Protein AF-A0A9D0N561-F1 (afdb_monomer)

Sequence (167 aa):
MRNGYSVKDIVRLNLIPPGLQDHPDIYLSYLAPRDHLIARVVDHMTGIWEEDASGEEPMGLDNLTSVEYGRLLDVYLGLSASDVENALQRKIAGGDLELAFQFAIAAEKRYDANQAIIQLKEEAADRIRSAAQFLDPFKFVVYTEMIGKEHKPVPGLPLSQHTEKTP

Nearest PDB structures (foldseek):
  4pdx-assembly1_B  TM=7.379E-01  e=2.242E-02  Escherichia coli K-12
  4pdx-assembly1_A  TM=7.290E-01  e=2.357E-02  Escherichia coli K-12
  4nur-assembly1_A  TM=6.780E-01  e=1.239E-01  Pseudomonas sp. S9
  5w5i-assembly1_C  TM=5.052E-01  e=6.587E+00  Homo sapiens

Foldseek 3Di:
DVPQAFLVRVVVVVDDDPPVVVPPPCVLVCQACPSVVSVVVVCVVPPLQDDGSNVPHRPNNDPDDLQNLLCCQPVVVVHDLVNLLVVLVVCVVVVVLVVSLSSLSSVCNNPPNDVSSLVSNLSSLVVQLVVPVRRYVPSVVVSCVVNVNDDPPDPDDPPPPPPDPDD

Radius of gyration: 21.05 Å; Cα contacts (8 Å, |Δi|>4): 139; chains: 1; bounding box: 58×54×44 Å

Solvent-accessible surface area (backbone atoms only — not comparable to full-atom values): 9712 Å² total; per-residue (Å²): 114,95,82,39,56,28,67,68,51,57,51,71,64,64,78,72,66,88,72,46,83,81,36,71,86,54,41,61,71,49,56,39,49,42,60,62,50,52,43,52,54,46,49,70,76,63,46,83,78,43,44,35,51,60,67,79,48,63,48,74,75,61,88,78,48,47,60,56,50,14,43,44,44,37,79,74,65,64,45,50,69,67,54,50,45,56,50,37,52,51,28,49,75,70,63,42,27,71,61,26,27,56,51,26,54,9,40,53,70,58,42,81,82,42,62,67,44,53,52,50,28,47,51,23,32,51,54,48,23,64,72,19,61,90,49,20,64,64,56,24,50,53,40,31,59,78,64,70,52,78,82,74,74,76,81,73,75,80,76,78,78,80,75,79,80,76,134

Secondary structure (DSSP, 8-state):
--S---HHHHHHTT---TTGGG-HHHHHHHHHHHHHHHHHHHHHHH-TT---TTS-S-TTT----HHHHHHIIIIIT---HHHHHHHHHHHHHHT-HHHHHHHHHHHHHHSTT-HHHHHHHHHHHHHHHHHHTTT-HHHHHHHHHHTT---PPP-PPP---------

p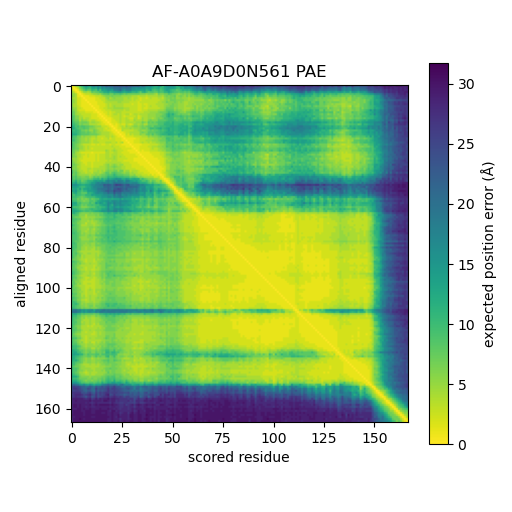LDDT: mean 81.75, std 16.12, range [41.59, 98.5]

Mean predicted aligned error: 9.87 Å

Structure (mmCIF, N/CA/C/O backbone):
data_AF-A0A9D0N561-F1
#
_entry.id   AF-A0A9D0N561-F1
#
loop_
_atom_site.group_PDB
_atom_site.id
_atom_site.type_symbol
_atom_site.label_atom_id
_atom_site.label_alt_id
_atom_site.label_comp_id
_atom_site.label_asym_id
_atom_site.label_entity_id
_atom_site.label_seq_id
_atom_site.pdbx_PDB_ins_code
_atom_site.Cartn_x
_atom_site.Cartn_y
_atom_site.Cartn_z
_atom_site.occupancy
_atom_site.B_iso_or_equiv
_atom_site.auth_seq_id
_atom_site.auth_comp_id
_atom_site.auth_asym_id
_atom_site.auth_atom_id
_atom_site.pdbx_PDB_model_num
ATOM 1 N N . MET A 1 1 ? -2.909 -5.859 -25.696 1.00 55.72 1 MET A N 1
ATOM 2 C CA . MET A 1 1 ? -1.955 -6.955 -25.405 1.00 55.72 1 MET A CA 1
ATOM 3 C C . MET A 1 1 ? -2.382 -8.238 -26.108 1.00 55.72 1 MET A C 1
ATOM 5 O O . MET A 1 1 ? -3.559 -8.544 -26.092 1.00 55.72 1 MET A O 1
ATOM 9 N N . ARG A 1 2 ? -1.470 -9.000 -26.730 1.00 53.44 2 ARG A N 1
ATOM 10 C CA . ARG A 1 2 ? -1.818 -10.257 -27.439 1.00 53.44 2 ARG A CA 1
ATOM 11 C C . ARG A 1 2 ? -1.829 -11.515 -26.554 1.00 53.44 2 ARG A C 1
ATOM 13 O O . ARG A 1 2 ? -2.318 -12.541 -27.003 1.00 53.44 2 ARG A O 1
ATOM 20 N N . ASN A 1 3 ? -1.296 -11.419 -25.331 1.00 60.84 3 ASN A N 1
ATOM 21 C CA . ASN A 1 3 ? -1.070 -12.556 -24.426 1.00 60.84 3 ASN A CA 1
ATOM 22 C C . ASN A 1 3 ? -1.923 -12.511 -23.141 1.00 60.84 3 ASN A C 1
ATOM 24 O O . ASN A 1 3 ? -1.689 -13.321 -22.256 1.00 60.84 3 ASN A O 1
ATOM 28 N N . GLY A 1 4 ? -2.855 -11.559 -23.012 1.00 66.44 4 GLY A N 1
ATOM 29 C CA . GLY A 1 4 ? -3.763 -11.483 -21.858 1.00 66.44 4 GLY A CA 1
ATOM 30 C C . GLY A 1 4 ? -3.185 -10.925 -20.549 1.00 66.44 4 GLY A C 1
ATOM 31 O O . GLY A 1 4 ? -3.816 -11.075 -19.522 1.00 66.44 4 GLY A O 1
ATOM 32 N N . TYR A 1 5 ? -2.001 -10.300 -20.536 1.00 71.19 5 TYR A N 1
ATOM 33 C CA . TYR A 1 5 ? -1.442 -9.713 -19.304 1.00 71.19 5 TYR A CA 1
ATOM 34 C C . TYR A 1 5 ? -1.934 -8.288 -19.055 1.00 71.19 5 TYR A C 1
ATOM 36 O O . TYR A 1 5 ? -1.770 -7.443 -19.939 1.00 71.19 5 TYR A O 1
ATOM 44 N N . SER A 1 6 ? -2.415 -7.993 -17.846 1.00 75.62 6 SER A N 1
ATOM 45 C CA . SER A 1 6 ? -2.694 -6.623 -17.405 1.00 75.62 6 SER A CA 1
ATOM 46 C C . SER A 1 6 ? -1.410 -5.791 -17.264 1.00 75.62 6 SER A C 1
ATOM 48 O O . SER A 1 6 ? -0.299 -6.326 -17.198 1.00 75.62 6 SER A O 1
ATOM 50 N N . VAL A 1 7 ? -1.537 -4.461 -17.151 1.00 77.62 7 VAL A N 1
ATOM 51 C CA . VAL A 1 7 ? -0.400 -3.572 -16.819 1.00 77.62 7 VAL A CA 1
ATOM 52 C C . VAL A 1 7 ? 0.323 -4.044 -15.563 1.00 77.62 7 VAL A C 1
ATOM 54 O O . VAL A 1 7 ? 1.553 -4.129 -15.541 1.00 77.62 7 VAL A O 1
ATOM 57 N N . LYS A 1 8 ? -0.447 -4.354 -14.514 1.00 79.38 8 LYS A N 1
ATOM 58 C CA . LYS A 1 8 ? 0.089 -4.785 -13.223 1.00 79.38 8 LYS A CA 1
ATOM 59 C C . LYS A 1 8 ? 0.864 -6.090 -13.374 1.00 79.38 8 LYS A C 1
ATOM 61 O O . LYS A 1 8 ? 1.933 -6.215 -12.782 1.00 79.38 8 LYS A O 1
ATOM 66 N N . ASP A 1 9 ? 0.393 -7.019 -14.202 1.00 79.56 9 ASP A N 1
ATOM 67 C CA . ASP A 1 9 ? 1.109 -8.270 -14.462 1.00 79.56 9 ASP A CA 1
ATOM 68 C C . ASP A 1 9 ? 2.433 -8.022 -15.173 1.00 79.56 9 ASP A C 1
ATOM 70 O O . ASP A 1 9 ? 3.465 -8.540 -14.751 1.00 79.56 9 ASP A O 1
ATOM 74 N N . ILE A 1 10 ? 2.439 -7.172 -16.202 1.00 79.62 10 ILE A N 1
ATOM 75 C CA . ILE A 1 10 ? 3.659 -6.832 -16.947 1.00 79.62 10 ILE A CA 1
ATOM 76 C C . ILE A 1 10 ? 4.699 -6.188 -16.021 1.00 79.62 10 ILE A C 1
ATOM 78 O O . ILE A 1 10 ? 5.875 -6.552 -16.069 1.00 79.62 10 ILE A O 1
ATOM 82 N N . VAL A 1 11 ? 4.276 -5.272 -15.145 1.00 85.06 11 VAL A N 1
ATOM 83 C CA . VAL A 1 11 ? 5.153 -4.662 -14.133 1.00 85.06 11 VAL A CA 1
ATOM 84 C C . VAL A 1 11 ? 5.708 -5.723 -13.174 1.00 85.06 11 VAL A C 1
ATOM 86 O O . VAL A 1 11 ? 6.912 -5.753 -12.907 1.00 85.06 11 VAL A O 1
ATOM 89 N N . ARG A 1 12 ? 4.865 -6.654 -12.707 1.00 84.44 12 ARG A N 1
ATOM 90 C CA . ARG A 1 12 ? 5.265 -7.743 -11.796 1.00 84.44 12 ARG A CA 1
ATOM 91 C C . ARG A 1 12 ? 6.266 -8.719 -12.413 1.00 84.44 12 ARG A C 1
ATOM 93 O O . ARG A 1 12 ? 7.074 -9.284 -11.676 1.00 84.44 12 ARG A O 1
ATOM 100 N N . LEU A 1 13 ? 6.262 -8.891 -13.736 1.00 85.94 13 LEU A N 1
ATOM 101 C CA . LEU A 1 13 ? 7.236 -9.734 -14.439 1.00 85.94 13 LEU A CA 1
ATOM 102 C C . LEU A 1 13 ? 8.674 -9.195 -14.357 1.00 85.94 13 LEU A C 1
ATOM 104 O O . LEU A 1 13 ? 9.603 -9.927 -14.690 1.00 85.94 13 LEU A O 1
ATOM 108 N N . ASN A 1 14 ? 8.880 -7.949 -13.905 1.00 83.12 14 ASN A N 1
ATOM 109 C CA . ASN A 1 14 ? 10.200 -7.340 -13.719 1.00 83.12 14 ASN A CA 1
ATOM 110 C C . ASN A 1 14 ? 11.110 -7.473 -14.953 1.00 83.12 14 ASN A C 1
ATOM 112 O O . ASN A 1 14 ? 12.302 -7.759 -14.843 1.00 83.12 14 ASN A O 1
ATOM 116 N N . LEU A 1 15 ? 10.537 -7.265 -16.141 1.00 84.25 15 LEU A N 1
ATOM 117 C CA . LEU A 1 15 ? 11.237 -7.472 -17.405 1.00 84.25 15 LEU A CA 1
ATOM 118 C C . LEU A 1 15 ? 12.432 -6.515 -17.545 1.00 84.25 15 LEU A C 1
ATOM 120 O O . LEU A 1 15 ? 12.302 -5.290 -17.431 1.00 84.25 15 LEU A O 1
ATOM 124 N N . ILE A 1 16 ? 13.600 -7.094 -17.826 1.00 84.56 16 ILE A N 1
ATOM 125 C CA . ILE A 1 16 ? 14.847 -6.385 -18.123 1.00 84.56 16 ILE A CA 1
ATOM 126 C C . ILE A 1 16 ? 15.187 -6.643 -19.599 1.00 84.56 16 ILE A C 1
ATOM 128 O O . ILE A 1 16 ? 15.252 -7.809 -19.999 1.00 84.56 16 ILE A O 1
ATOM 132 N N . PRO A 1 17 ? 15.405 -5.597 -20.416 1.00 85.62 17 PRO A N 1
ATOM 133 C CA . PRO A 1 17 ? 15.801 -5.753 -21.806 1.00 85.62 17 PRO A CA 1
ATOM 134 C C . PRO A 1 17 ? 17.089 -6.581 -21.931 1.00 85.62 17 PRO A C 1
ATOM 136 O O . PRO A 1 17 ? 18.038 -6.349 -21.172 1.00 85.62 17 PRO A O 1
ATOM 139 N N . PRO A 1 18 ? 17.163 -7.522 -22.889 1.00 84.75 18 PRO A N 1
ATOM 140 C CA . PRO A 1 18 ? 18.400 -8.242 -23.176 1.00 84.75 18 PRO A CA 1
ATOM 141 C C . PRO A 1 18 ? 19.560 -7.270 -23.444 1.00 84.75 18 PRO A C 1
ATOM 143 O O . PRO A 1 18 ? 19.374 -6.259 -24.118 1.00 84.75 18 PRO A O 1
ATOM 146 N N . GLY A 1 19 ? 20.746 -7.566 -22.907 1.00 84.06 19 GLY A N 1
ATOM 147 C CA . GLY A 1 19 ? 21.945 -6.724 -23.033 1.00 84.06 19 GLY A CA 1
ATOM 148 C C . GLY A 1 19 ? 22.050 -5.580 -22.017 1.00 84.06 19 GLY A C 1
ATOM 149 O O . GLY A 1 19 ? 23.144 -5.083 -21.783 1.00 84.06 19 GLY A O 1
ATOM 150 N N . LEU A 1 20 ? 20.966 -5.198 -21.325 1.00 85.38 20 LEU A N 1
ATOM 151 C CA . LEU A 1 20 ? 21.041 -4.179 -20.264 1.00 85.38 20 LEU A CA 1
ATOM 152 C C . LEU A 1 20 ? 21.836 -4.666 -19.037 1.00 85.38 20 LEU A C 1
ATOM 154 O O . LEU A 1 20 ? 22.370 -3.868 -18.274 1.00 85.38 20 LEU A O 1
ATOM 158 N N . GLN A 1 21 ? 21.929 -5.985 -18.862 1.00 80.44 21 GLN A N 1
ATOM 159 C CA . GLN A 1 21 ? 22.710 -6.626 -17.800 1.00 80.44 21 GLN A CA 1
ATOM 160 C C . GLN A 1 21 ? 24.215 -6.341 -17.932 1.00 80.44 21 GLN A C 1
ATOM 162 O O . GLN A 1 21 ? 24.916 -6.308 -16.924 1.00 80.44 21 GLN A O 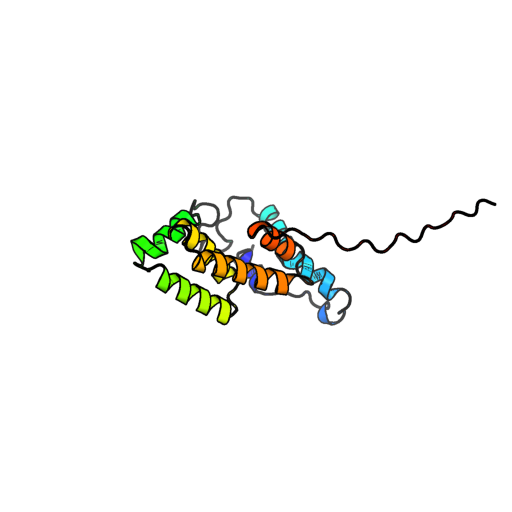1
ATOM 167 N N . ASP A 1 22 ? 24.685 -6.077 -19.155 1.00 85.62 22 ASP A N 1
ATOM 168 C CA . ASP A 1 22 ? 26.088 -5.790 -19.461 1.00 85.62 22 ASP A CA 1
ATOM 169 C C . ASP A 1 22 ? 26.433 -4.292 -19.316 1.00 85.62 22 ASP A C 1
ATOM 171 O O . ASP A 1 22 ? 27.597 -3.905 -19.430 1.00 85.62 22 ASP A O 1
ATOM 175 N N . HIS A 1 23 ? 25.434 -3.444 -19.032 1.00 86.38 23 HIS A N 1
ATOM 176 C CA . HIS A 1 23 ? 25.562 -1.987 -18.932 1.00 86.38 23 HIS A CA 1
ATOM 177 C C . HIS A 1 23 ? 24.986 -1.456 -17.601 1.00 86.38 23 HIS A C 1
ATOM 179 O O . HIS A 1 23 ? 23.887 -0.887 -17.560 1.00 86.38 23 HIS A O 1
ATOM 185 N N . PRO A 1 24 ? 25.707 -1.642 -16.476 1.00 80.50 24 PRO A N 1
ATOM 186 C CA . PRO A 1 24 ? 25.227 -1.253 -15.146 1.00 80.50 24 PRO A CA 1
ATOM 187 C C . PRO A 1 24 ? 25.026 0.263 -14.988 1.00 80.50 24 PRO A C 1
ATOM 189 O O . PRO A 1 24 ? 24.255 0.698 -14.134 1.00 80.50 24 PRO A O 1
ATOM 192 N N . ASP A 1 25 ? 25.687 1.067 -15.817 1.00 84.31 25 ASP A N 1
ATOM 193 C CA . ASP A 1 25 ? 25.613 2.527 -15.843 1.00 84.31 25 ASP A CA 1
ATOM 194 C C . ASP A 1 25 ? 24.247 3.057 -16.303 1.00 84.31 25 ASP A C 1
ATOM 196 O O . ASP A 1 25 ? 23.777 4.066 -15.781 1.00 84.31 25 ASP A O 1
ATOM 200 N N . ILE A 1 26 ? 23.568 2.351 -17.212 1.00 85.62 26 ILE A N 1
ATOM 201 C CA . ILE A 1 26 ? 22.225 2.722 -17.699 1.00 85.62 26 ILE A CA 1
ATOM 202 C C . ILE A 1 26 ? 21.099 1.941 -17.012 1.00 85.62 26 ILE A C 1
ATOM 204 O O . ILE A 1 26 ? 19.921 2.267 -17.172 1.00 85.62 26 ILE A O 1
ATOM 208 N N . TYR A 1 27 ? 21.446 0.929 -16.215 1.00 83.12 27 TYR A N 1
ATOM 209 C CA . TYR A 1 27 ? 20.489 0.060 -15.536 1.00 83.12 27 TYR A CA 1
ATOM 210 C C . TYR A 1 27 ? 19.547 0.838 -14.603 1.00 83.12 27 TYR A C 1
ATOM 212 O O . TYR A 1 27 ? 18.330 0.657 -14.648 1.00 83.12 27 TYR A O 1
ATOM 220 N N . LEU A 1 28 ? 20.089 1.769 -13.808 1.00 78.38 28 LEU A N 1
ATOM 221 C CA . LEU A 1 28 ? 19.294 2.626 -12.919 1.00 78.38 28 LEU A CA 1
ATOM 222 C C . LEU A 1 28 ? 18.378 3.576 -13.700 1.00 78.38 28 LEU A C 1
ATOM 224 O O . LEU A 1 28 ? 17.220 3.766 -13.329 1.00 78.38 28 LEU A O 1
ATOM 228 N N . SER A 1 29 ? 18.874 4.131 -14.809 1.00 81.62 29 SER A N 1
ATOM 229 C CA . SER A 1 29 ? 18.105 5.022 -15.684 1.00 81.62 29 SER A CA 1
ATOM 230 C C . SER A 1 29 ? 16.940 4.314 -16.372 1.00 81.62 29 SER A C 1
ATOM 232 O O . SER A 1 29 ? 15.937 4.958 -16.667 1.00 81.62 29 SER A O 1
ATOM 234 N N . TYR A 1 30 ? 17.049 3.004 -16.606 1.00 84.94 30 TYR A N 1
ATOM 235 C CA . TYR A 1 30 ? 15.940 2.179 -17.078 1.00 84.94 30 TYR A CA 1
ATOM 236 C C . TYR A 1 30 ? 14.956 1.838 -15.957 1.00 84.94 30 TYR A C 1
ATOM 238 O O . TYR A 1 30 ? 13.751 1.983 -16.154 1.00 84.94 30 TYR A O 1
ATOM 246 N N . LEU A 1 31 ? 15.446 1.392 -14.792 1.00 82.44 31 LEU A N 1
ATOM 247 C CA . LEU A 1 31 ? 14.578 0.959 -13.694 1.00 82.44 31 LEU A CA 1
ATOM 248 C C . LEU A 1 31 ? 13.689 2.088 -13.172 1.00 82.44 31 LEU A C 1
ATOM 250 O O . LEU A 1 31 ? 12.514 1.845 -12.913 1.00 82.44 31 LEU A O 1
ATOM 254 N N . ALA A 1 32 ? 14.221 3.307 -13.065 1.00 82.81 32 ALA A N 1
ATOM 255 C CA . ALA A 1 32 ? 13.499 4.407 -12.438 1.00 82.81 32 ALA A CA 1
ATOM 256 C C . ALA A 1 32 ? 12.164 4.787 -13.095 1.00 82.81 32 ALA A C 1
ATOM 258 O O . ALA A 1 32 ? 11.174 4.973 -12.386 1.00 82.81 32 ALA A O 1
ATOM 259 N N . PRO A 1 33 ? 12.080 4.892 -14.429 1.00 85.00 33 PRO A N 1
ATOM 260 C CA . PRO A 1 33 ? 10.818 5.165 -15.099 1.00 85.00 33 PRO A CA 1
ATOM 261 C C . PRO A 1 33 ? 10.074 3.902 -15.553 1.00 85.00 33 PRO A C 1
ATOM 263 O O . PRO A 1 33 ? 8.964 4.048 -16.060 1.00 85.00 33 PRO A O 1
ATOM 266 N N . ARG A 1 34 ? 10.651 2.693 -15.431 1.00 87.25 34 ARG A N 1
ATOM 267 C CA . ARG A 1 34 ? 10.151 1.463 -16.080 1.00 87.25 34 ARG A CA 1
ATOM 268 C C . ARG A 1 34 ? 8.653 1.259 -15.879 1.00 87.25 34 ARG A C 1
ATOM 270 O O . ARG A 1 34 ? 7.911 1.181 -16.855 1.00 87.25 34 ARG A O 1
ATOM 277 N N . ASP A 1 35 ? 8.225 1.188 -14.624 1.00 87.12 35 ASP A N 1
ATOM 278 C CA . ASP A 1 35 ? 6.845 0.845 -14.277 1.00 87.12 35 ASP A CA 1
ATOM 279 C C . ASP A 1 35 ? 5.869 1.921 -14.782 1.00 87.12 35 ASP A C 1
ATOM 281 O O . ASP A 1 35 ? 4.823 1.609 -15.350 1.00 87.12 35 ASP A O 1
ATOM 285 N N . HIS A 1 36 ? 6.264 3.194 -14.675 1.00 84.44 36 HIS A N 1
ATOM 286 C CA . HIS A 1 36 ? 5.477 4.348 -15.122 1.00 84.44 36 HIS A CA 1
ATOM 287 C C . HIS A 1 36 ? 5.365 4.434 -16.647 1.00 84.44 36 HIS A C 1
ATOM 289 O O . HIS A 1 36 ? 4.316 4.801 -17.177 1.00 84.44 36 HIS A O 1
ATOM 295 N N . LEU A 1 37 ? 6.436 4.092 -17.369 1.00 86.38 37 LEU A N 1
ATOM 296 C CA . LEU A 1 37 ? 6.431 4.032 -18.829 1.00 86.38 37 LEU A CA 1
ATOM 297 C C . LEU A 1 37 ? 5.560 2.884 -19.330 1.00 86.38 37 LEU A C 1
ATOM 299 O O . LEU A 1 37 ? 4.778 3.097 -20.252 1.00 86.38 37 LEU A O 1
ATOM 303 N N . ILE A 1 38 ? 5.659 1.702 -18.712 1.00 83.81 38 ILE A N 1
ATOM 304 C CA . ILE A 1 38 ? 4.806 0.553 -19.045 1.00 83.81 38 ILE A CA 1
ATOM 305 C C . ILE A 1 38 ? 3.336 0.929 -18.856 1.00 83.81 38 ILE A C 1
ATOM 307 O O . ILE A 1 38 ? 2.557 0.765 -19.793 1.00 83.81 38 ILE A O 1
ATOM 311 N N . ALA A 1 39 ? 2.975 1.492 -17.698 1.00 80.94 39 ALA A N 1
ATOM 312 C CA . ALA A 1 39 ? 1.606 1.919 -17.423 1.00 80.94 39 ALA A CA 1
ATOM 313 C C . ALA A 1 39 ? 1.100 2.925 -18.464 1.00 80.94 39 ALA A C 1
ATOM 315 O O . ALA A 1 39 ? 0.093 2.683 -19.118 1.00 80.94 39 ALA A O 1
ATOM 316 N N . ARG A 1 40 ? 1.858 3.998 -18.722 1.00 81.62 40 ARG A N 1
ATOM 317 C CA . ARG A 1 40 ? 1.444 5.046 -19.667 1.00 81.62 40 ARG A CA 1
ATOM 318 C C . ARG A 1 40 ? 1.326 4.557 -21.110 1.00 81.62 40 ARG A C 1
ATOM 320 O O . ARG A 1 40 ? 0.440 5.009 -21.831 1.00 81.62 40 ARG A O 1
ATOM 327 N N . VAL A 1 41 ? 2.241 3.698 -21.563 1.00 83.81 41 VAL A N 1
ATOM 328 C CA . VAL A 1 41 ? 2.184 3.145 -22.925 1.00 83.81 41 VAL A CA 1
ATOM 329 C C . VAL A 1 41 ? 0.947 2.277 -23.082 1.00 83.81 41 VAL A C 1
ATOM 331 O O . VAL A 1 41 ? 0.265 2.394 -24.096 1.00 83.81 41 VAL A O 1
ATOM 334 N N . VAL A 1 42 ? 0.632 1.451 -22.084 1.00 75.25 4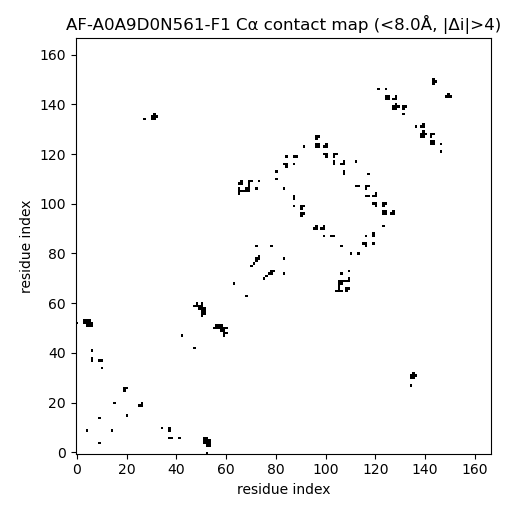2 VAL A N 1
ATOM 335 C CA . VAL A 1 42 ? -0.589 0.648 -22.122 1.00 75.25 42 VAL A CA 1
ATOM 336 C C . VAL A 1 42 ? -1.827 1.537 -22.090 1.00 75.25 42 VAL A C 1
ATOM 338 O O . VAL A 1 42 ? -2.627 1.424 -23.012 1.00 75.25 42 VAL A O 1
ATOM 341 N N . ASP A 1 43 ? -1.933 2.472 -21.138 1.00 73.56 43 ASP A N 1
ATOM 342 C CA . ASP A 1 43 ? -3.072 3.398 -21.037 1.00 73.56 43 ASP A CA 1
ATOM 343 C C . ASP A 1 43 ? -3.332 4.122 -22.371 1.00 73.56 43 ASP A C 1
ATOM 345 O O . ASP A 1 43 ? -4.475 4.327 -22.783 1.00 73.56 43 ASP A O 1
ATOM 349 N N . HIS A 1 44 ? -2.263 4.495 -23.086 1.00 76.75 44 HIS A N 1
ATOM 350 C CA . HIS A 1 44 ? -2.360 5.115 -24.407 1.00 76.75 44 HIS A CA 1
ATOM 351 C C . HIS A 1 44 ? -2.851 4.153 -25.500 1.00 76.75 44 HIS A C 1
ATOM 353 O O . HIS A 1 44 ? -3.560 4.573 -26.413 1.00 76.75 44 HIS A O 1
ATOM 359 N N . MET A 1 45 ? -2.452 2.883 -25.442 1.00 73.62 45 MET A N 1
ATOM 360 C CA . MET A 1 45 ? -2.809 1.875 -26.441 1.00 73.62 45 MET A CA 1
ATOM 361 C C . MET A 1 45 ? -4.244 1.372 -26.298 1.00 73.62 45 MET A C 1
ATOM 363 O O . MET A 1 45 ? -4.820 0.930 -27.293 1.00 73.62 45 MET A O 1
ATOM 367 N N . THR A 1 46 ? -4.795 1.395 -25.088 1.00 69.12 46 THR A N 1
ATOM 368 C CA . THR A 1 46 ? -6.013 0.648 -24.767 1.00 69.12 46 THR A CA 1
ATOM 369 C C . THR A 1 46 ? -7.168 1.526 -24.287 1.00 69.12 46 THR A C 1
ATOM 371 O O . THR A 1 46 ? -8.331 1.161 -24.453 1.00 69.12 46 THR A O 1
ATOM 374 N N . GLY A 1 47 ? -6.872 2.751 -23.843 1.00 66.38 47 GLY A N 1
ATOM 375 C CA . GLY A 1 47 ? -7.868 3.721 -23.401 1.00 66.38 47 GLY A CA 1
ATOM 376 C C . GLY A 1 47 ? -8.388 3.449 -21.986 1.00 66.38 47 GLY A C 1
ATOM 377 O O . GLY A 1 47 ? -8.022 2.484 -21.332 1.00 66.38 47 GLY A O 1
ATOM 378 N N . ILE A 1 48 ? -9.267 4.330 -21.499 1.00 58.91 48 ILE A N 1
ATOM 379 C CA . ILE A 1 48 ? -9.765 4.311 -20.106 1.00 58.91 48 ILE A CA 1
ATOM 380 C C . ILE A 1 48 ? -10.777 3.188 -19.799 1.00 58.91 48 ILE A C 1
ATOM 382 O O . ILE A 1 48 ? -11.243 3.093 -18.669 1.00 58.91 48 ILE A O 1
ATOM 386 N N . TRP A 1 49 ? -11.156 2.391 -20.803 1.00 56.91 49 TRP A N 1
ATOM 387 C CA . TRP A 1 49 ? -12.219 1.377 -20.733 1.00 56.91 49 TRP A CA 1
ATOM 388 C C . TRP A 1 49 ? -11.669 -0.041 -20.890 1.00 56.91 49 TRP A C 1
ATOM 390 O O . TRP A 1 49 ? -12.306 -0.887 -21.515 1.00 56.91 49 TRP A O 1
ATOM 400 N N . GLU A 1 50 ? -10.463 -0.286 -20.389 1.00 59.09 50 GLU A N 1
ATOM 401 C CA . GLU A 1 50 ? -9.928 -1.637 -20.349 1.00 59.09 50 GLU A CA 1
ATOM 402 C C . GLU A 1 50 ? -10.356 -2.315 -19.044 1.00 59.09 50 GLU A C 1
ATOM 404 O O . GLU A 1 50 ? -9.888 -1.961 -17.961 1.00 59.09 50 GLU A O 1
ATOM 409 N N . GLU A 1 51 ? -11.198 -3.346 -19.195 1.00 53.88 51 GLU A N 1
ATOM 410 C CA . GLU A 1 51 ? -11.026 -4.590 -18.441 1.00 53.88 51 GLU A CA 1
ATOM 411 C C . GLU A 1 51 ? -9.521 -4.891 -18.406 1.00 53.88 51 GLU A C 1
ATOM 413 O O . GLU A 1 51 ? -8.805 -4.563 -19.361 1.00 53.88 51 GLU A O 1
ATOM 418 N N . ASP A 1 52 ? -8.996 -5.482 -17.335 1.00 56.97 52 ASP A N 1
ATOM 419 C CA . ASP A 1 52 ? -7.611 -5.941 -17.414 1.00 56.97 52 ASP A CA 1
ATOM 420 C C . ASP A 1 52 ? -7.406 -6.748 -18.721 1.00 56.97 52 ASP A C 1
ATOM 422 O O . ASP A 1 52 ? -8.358 -7.292 -19.279 1.00 56.97 52 ASP A O 1
ATOM 426 N N . ALA A 1 53 ? -6.210 -6.780 -19.311 1.00 52.12 53 ALA A N 1
ATOM 427 C CA . ALA A 1 53 ? -6.085 -7.373 -20.650 1.00 52.12 53 ALA A CA 1
ATOM 428 C C . ALA A 1 53 ? -6.489 -8.870 -20.724 1.00 52.12 53 ALA A C 1
ATOM 430 O O . ALA A 1 53 ? -6.502 -9.439 -21.821 1.00 52.12 53 ALA A O 1
ATOM 431 N N . SER A 1 54 ? -6.769 -9.499 -19.575 1.00 60.28 54 SER A N 1
ATOM 432 C CA . SER A 1 54 ? -7.345 -10.831 -19.387 1.00 60.28 54 SER A CA 1
ATOM 433 C C . SER A 1 54 ? -8.884 -10.868 -19.298 1.00 60.28 54 SER A C 1
ATOM 435 O O . SER A 1 54 ? -9.455 -11.938 -19.500 1.00 60.28 54 SER A O 1
ATOM 437 N N . GLY A 1 55 ? -9.569 -9.752 -19.045 1.00 60.34 55 GLY A N 1
ATOM 438 C CA . GLY A 1 55 ? -10.998 -9.698 -18.727 1.00 60.34 55 GLY A CA 1
ATOM 439 C C . GLY A 1 55 ? -11.354 -10.266 -17.345 1.00 60.34 55 GLY A C 1
ATOM 440 O O . GLY A 1 55 ? -12.510 -10.621 -17.116 1.00 60.34 55 GLY A O 1
ATOM 441 N N . GLU A 1 56 ? -10.380 -10.433 -16.447 1.00 66.25 56 GLU A N 1
ATOM 442 C CA . GLU A 1 56 ? -10.537 -11.120 -15.157 1.00 66.25 56 GLU A CA 1
ATOM 443 C C . GLU A 1 56 ? -11.009 -10.173 -14.045 1.00 66.25 56 GLU A C 1
ATOM 445 O O . GLU A 1 56 ? -11.915 -10.516 -13.280 1.00 66.25 56 GLU A O 1
ATOM 450 N N . GLU A 1 57 ? -10.448 -8.967 -13.981 1.00 70.38 57 GLU A N 1
ATOM 451 C CA . GLU A 1 57 ? -10.860 -7.890 -13.087 1.00 70.38 57 GLU A CA 1
ATOM 452 C C . GLU A 1 57 ? -11.596 -6.776 -13.861 1.00 70.38 57 GLU A C 1
ATOM 454 O O . GLU A 1 57 ? -11.076 -6.256 -14.857 1.00 70.38 57 GLU A O 1
ATOM 459 N N . PRO A 1 58 ? -12.766 -6.311 -13.374 1.00 69.69 58 PRO A N 1
ATOM 460 C CA . PRO A 1 58 ? -13.526 -5.196 -13.955 1.00 69.69 58 PRO A CA 1
ATOM 461 C C . PRO A 1 58 ? -12.893 -3.830 -13.612 1.00 69.69 58 PRO A C 1
ATOM 463 O O . PRO A 1 58 ? -13.571 -2.880 -13.201 1.00 69.69 58 PRO A O 1
ATOM 466 N N . MET A 1 59 ? -11.565 -3.728 -13.730 1.00 64.94 59 MET A N 1
ATOM 467 C CA . MET A 1 59 ? -10.822 -2.495 -13.492 1.00 64.94 59 MET A CA 1
ATOM 468 C C . MET A 1 59 ? -11.380 -1.368 -14.376 1.00 64.94 59 MET A C 1
ATOM 470 O O . MET A 1 59 ? -11.620 -1.550 -15.560 1.00 64.94 59 MET A O 1
ATOM 474 N N . GLY A 1 60 ? -11.647 -0.200 -13.784 1.00 64.00 60 GLY A N 1
ATOM 475 C CA . GLY A 1 60 ? -12.196 0.958 -14.506 1.00 64.00 60 GLY A CA 1
ATOM 476 C C . GLY A 1 60 ? -13.712 0.932 -14.761 1.00 64.00 60 GLY A C 1
ATOM 477 O O . GLY A 1 60 ? -14.273 1.978 -15.086 1.00 64.00 60 GLY A O 1
ATOM 478 N N . LEU A 1 61 ? -14.390 -0.204 -14.560 1.00 70.94 61 LEU A N 1
ATOM 479 C CA . LEU A 1 61 ? -15.857 -0.309 -14.611 1.00 70.94 61 LEU A CA 1
ATOM 480 C C . LEU A 1 61 ? -16.487 -0.194 -13.218 1.00 70.94 61 LEU A C 1
ATOM 482 O O . LEU A 1 61 ? -17.543 0.424 -13.052 1.00 70.94 61 LEU A O 1
ATOM 486 N N . ASP A 1 62 ? -15.818 -0.761 -12.215 1.00 75.56 62 ASP A N 1
ATOM 487 C CA . ASP A 1 62 ? -16.269 -0.725 -10.831 1.00 75.56 62 ASP A CA 1
ATOM 488 C C . ASP A 1 62 ? -15.890 0.584 -10.130 1.00 75.56 62 ASP A C 1
ATOM 490 O O . AS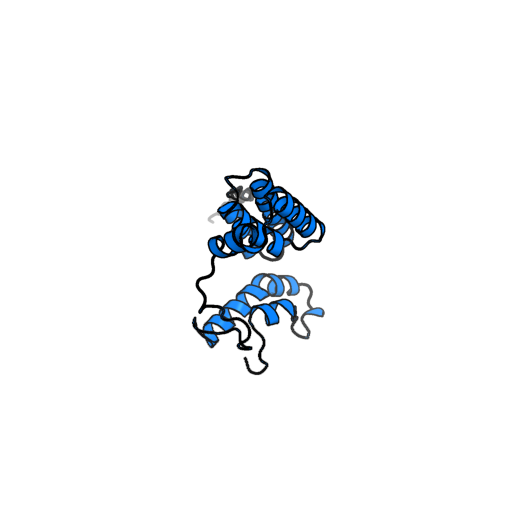P A 1 62 ? -14.763 1.071 -10.207 1.00 75.56 62 ASP A O 1
ATOM 494 N N . ASN A 1 63 ? -16.832 1.117 -9.347 1.00 79.94 63 ASN A N 1
ATOM 495 C CA . ASN A 1 63 ? -16.641 2.319 -8.528 1.00 79.94 63 ASN A CA 1
ATOM 496 C C . ASN A 1 63 ? -16.289 1.980 -7.068 1.00 79.94 63 ASN A C 1
ATOM 498 O O . ASN A 1 63 ? -16.721 2.672 -6.146 1.00 79.94 63 ASN A O 1
ATOM 502 N N . LEU A 1 64 ? -15.553 0.887 -6.8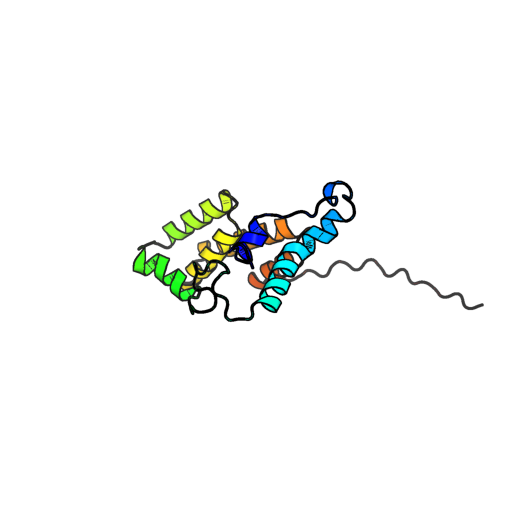34 1.00 86.62 64 LEU A N 1
ATOM 503 C CA . LEU A 1 64 ? -15.130 0.500 -5.486 1.00 86.62 64 LEU A CA 1
ATOM 504 C C . LEU A 1 64 ? -14.006 1.415 -4.994 1.00 86.62 64 LEU A C 1
ATOM 506 O O . LEU A 1 64 ? -12.950 1.526 -5.616 1.00 86.62 64 LEU A O 1
ATOM 510 N N . THR A 1 65 ? -14.215 2.036 -3.838 1.00 90.19 65 THR A N 1
ATOM 511 C CA . THR A 1 65 ? -13.244 2.915 -3.185 1.00 90.19 65 THR A CA 1
ATOM 512 C C . THR A 1 65 ? -12.808 2.345 -1.835 1.00 90.19 65 THR A C 1
ATOM 514 O O . THR A 1 65 ? -13.272 1.295 -1.382 1.00 90.19 65 THR A O 1
ATOM 517 N N . SER A 1 66 ? -11.927 3.062 -1.133 1.00 92.62 66 SER A N 1
ATOM 518 C CA . SER A 1 66 ? -11.532 2.718 0.237 1.00 92.62 66 SER A CA 1
ATOM 519 C C . SER A 1 66 ? -12.709 2.657 1.217 1.00 92.62 66 SER A C 1
ATOM 521 O O . SER A 1 66 ? -12.609 1.966 2.228 1.00 92.62 66 SER A O 1
ATOM 523 N N . VAL A 1 67 ? -13.838 3.307 0.915 1.00 94.06 67 VAL A N 1
ATOM 524 C CA . VAL A 1 67 ? -15.067 3.217 1.716 1.00 94.06 67 VAL A CA 1
ATOM 525 C C . VAL A 1 67 ? -15.674 1.815 1.628 1.00 94.06 67 VAL A C 1
ATOM 527 O O . VAL A 1 67 ? -15.965 1.203 2.659 1.00 94.06 67 VAL A O 1
ATOM 530 N N . GLU A 1 68 ? -15.826 1.267 0.421 1.00 95.38 68 GLU A N 1
ATOM 531 C CA . GLU A 1 68 ? -16.363 -0.080 0.212 1.00 95.38 68 GLU A CA 1
ATOM 532 C C . GLU A 1 68 ? -15.435 -1.144 0.794 1.00 95.38 68 GLU A C 1
ATOM 534 O O . GLU A 1 68 ? -15.912 -2.072 1.451 1.00 95.38 68 GLU A O 1
ATOM 539 N N . TYR A 1 69 ? -14.120 -0.979 0.625 1.00 94.94 69 TYR A N 1
ATOM 540 C CA . TYR A 1 69 ? -13.138 -1.870 1.239 1.00 94.94 69 TYR A CA 1
ATOM 541 C C . TYR A 1 69 ? -13.141 -1.765 2.766 1.00 94.94 69 TYR A C 1
ATOM 543 O O . TYR A 1 69 ? -13.082 -2.788 3.437 1.00 94.94 69 TYR A O 1
ATOM 551 N N . GLY A 1 70 ? -13.299 -0.573 3.345 1.00 96.62 70 GLY A N 1
ATOM 552 C CA . GLY A 1 70 ? -13.456 -0.418 4.792 1.00 96.62 70 GLY A CA 1
ATOM 553 C C . GLY A 1 70 ? -14.704 -1.140 5.310 1.00 96.62 70 GLY A C 1
ATOM 554 O O . GLY A 1 70 ? -14.655 -1.847 6.315 1.00 96.62 70 GLY A O 1
ATOM 555 N N . ARG A 1 71 ? -15.820 -1.045 4.575 1.00 96.75 71 ARG A N 1
ATOM 556 C CA . ARG A 1 71 ? -17.054 -1.786 4.875 1.00 96.75 71 ARG A CA 1
ATOM 557 C C . ARG A 1 71 ? -16.863 -3.302 4.772 1.00 96.75 71 ARG A C 1
ATOM 559 O O . ARG A 1 71 ? -17.448 -4.017 5.578 1.00 96.75 71 ARG A O 1
ATOM 566 N N . LEU A 1 72 ? -16.070 -3.794 3.817 1.00 97.25 72 LEU A N 1
ATOM 567 C CA . LEU A 1 72 ? -15.711 -5.214 3.716 1.00 97.25 72 LEU A CA 1
ATOM 568 C C . LEU A 1 72 ? -15.072 -5.723 5.015 1.00 97.25 72 LEU A C 1
ATOM 570 O O . LEU A 1 72 ? -15.496 -6.759 5.520 1.00 97.25 72 LEU A O 1
ATOM 574 N N . LEU A 1 73 ? -14.111 -4.979 5.572 1.00 96.88 73 LEU A N 1
ATOM 575 C CA . LEU A 1 73 ? -13.399 -5.370 6.796 1.00 96.88 73 LEU A CA 1
ATOM 576 C C . LEU A 1 73 ? -14.329 -5.485 8.003 1.00 96.88 73 LEU A C 1
ATOM 578 O O . LEU A 1 73 ? -14.297 -6.482 8.718 1.00 96.88 73 LEU A O 1
ATOM 582 N N . ASP A 1 74 ? -15.173 -4.481 8.212 1.00 96.56 74 ASP A N 1
ATOM 583 C CA . ASP A 1 74 ? -16.018 -4.424 9.401 1.00 96.56 74 ASP A CA 1
ATOM 584 C C . ASP A 1 74 ? -17.352 -5.160 9.207 1.00 96.56 74 ASP A C 1
ATOM 586 O O . ASP A 1 74 ? -17.633 -6.145 9.878 1.00 96.56 74 ASP A O 1
ATOM 590 N N . VAL A 1 75 ? -18.173 -4.744 8.239 1.00 97.12 75 VAL A N 1
ATOM 591 C CA . VAL A 1 75 ? -19.562 -5.225 8.118 1.00 97.12 75 VAL A CA 1
ATOM 592 C C . VAL A 1 75 ? -19.636 -6.678 7.661 1.00 97.12 75 VAL A C 1
ATOM 594 O O . VAL A 1 75 ? -20.499 -7.421 8.121 1.00 97.12 75 VAL A O 1
ATOM 597 N N . TYR A 1 76 ? -18.766 -7.079 6.735 1.00 97.75 76 TYR A N 1
ATOM 598 C CA . TYR A 1 76 ? -18.856 -8.398 6.107 1.00 97.75 76 TYR A CA 1
ATOM 599 C C . TYR A 1 76 ? -17.895 -9.419 6.716 1.00 97.75 76 TYR A C 1
ATOM 601 O O . TYR A 1 76 ? -18.245 -10.594 6.803 1.00 97.75 76 TYR A O 1
ATOM 609 N N . LEU A 1 77 ? -16.706 -8.990 7.148 1.00 97.56 77 LEU A N 1
ATOM 610 C CA . LEU A 1 77 ? -15.723 -9.864 7.794 1.00 97.56 77 LEU A CA 1
ATOM 611 C C . LEU A 1 77 ? -15.754 -9.790 9.328 1.00 97.56 77 LEU A C 1
ATOM 613 O O . LEU A 1 77 ? -15.141 -10.637 9.974 1.00 97.56 77 LEU A O 1
ATOM 617 N N . GLY A 1 78 ? -16.468 -8.825 9.916 1.00 97.12 78 GLY A N 1
ATOM 618 C CA . GLY A 1 78 ? -16.612 -8.700 11.368 1.00 97.12 78 GLY A CA 1
ATOM 619 C C . GLY A 1 78 ? -15.309 -8.363 12.090 1.00 97.12 78 GLY A C 1
ATOM 620 O O . GLY A 1 78 ? -15.172 -8.696 13.266 1.00 97.12 78 GLY A O 1
ATOM 621 N N . LEU A 1 79 ? -14.329 -7.770 11.398 1.00 97.81 79 LEU A N 1
ATOM 622 C CA . LEU A 1 79 ? -13.019 -7.491 11.979 1.00 97.81 79 LEU A CA 1
ATOM 623 C C . LEU A 1 79 ? -13.100 -6.289 12.914 1.00 97.81 79 LEU A C 1
ATOM 625 O O . LEU A 1 79 ? -13.529 -5.201 12.518 1.00 97.81 79 LEU A O 1
ATOM 629 N N . SER A 1 80 ? -12.613 -6.461 14.140 1.00 97.06 80 SER A N 1
ATOM 630 C CA . SER A 1 80 ? -12.417 -5.342 15.056 1.00 97.06 80 SER A CA 1
ATOM 631 C C . SER A 1 80 ? -11.234 -4.471 14.617 1.00 97.06 80 SER A C 1
ATOM 633 O O . SER A 1 80 ? -10.373 -4.900 13.843 1.00 97.06 80 SER A O 1
ATOM 635 N N . ALA A 1 81 ? -11.139 -3.254 15.161 1.00 97.00 81 ALA A N 1
ATOM 636 C CA . ALA A 1 81 ? -9.981 -2.395 14.917 1.00 97.00 81 ALA A CA 1
ATOM 637 C C . ALA A 1 81 ? -8.660 -3.087 15.312 1.00 97.00 81 ALA A C 1
ATOM 639 O O . ALA A 1 81 ? -7.686 -3.025 14.569 1.00 97.00 81 ALA A O 1
ATOM 640 N N . SER A 1 82 ? -8.652 -3.841 16.417 1.00 97.44 82 SER A N 1
ATOM 641 C CA . SER A 1 82 ? -7.476 -4.596 16.863 1.00 97.44 82 SER A CA 1
ATOM 642 C C . SER A 1 82 ? -7.100 -5.742 15.915 1.00 97.44 82 SER A C 1
ATOM 644 O O . SER A 1 82 ? -5.915 -6.003 15.709 1.00 97.44 82 SER A O 1
ATOM 646 N N . ASP A 1 83 ? -8.071 -6.416 15.289 1.00 98.19 83 ASP A N 1
ATOM 647 C CA . ASP A 1 83 ? -7.785 -7.443 14.273 1.00 98.19 83 ASP A CA 1
ATOM 648 C C . ASP A 1 83 ? -7.106 -6.833 13.044 1.00 98.19 83 ASP A C 1
ATOM 650 O O . ASP A 1 83 ? -6.147 -7.389 12.498 1.00 98.19 83 ASP A O 1
ATOM 654 N N . VAL A 1 84 ? -7.584 -5.657 12.639 1.00 98.06 84 VAL A N 1
ATOM 655 C CA . VAL A 1 84 ? -7.032 -4.876 11.532 1.00 98.06 84 VAL A CA 1
ATOM 656 C C . VAL A 1 84 ? -5.628 -4.369 11.852 1.00 98.06 84 VAL A C 1
ATOM 658 O O . VAL A 1 84 ? -4.734 -4.534 11.024 1.00 98.06 84 VAL A O 1
ATOM 661 N N . GLU A 1 85 ? -5.391 -3.841 13.053 1.00 98.06 85 GLU A N 1
ATOM 662 C CA . GLU A 1 85 ? -4.059 -3.436 13.524 1.00 98.06 85 GLU A CA 1
ATOM 663 C C . GLU A 1 85 ? -3.067 -4.608 13.472 1.00 98.06 85 GLU A C 1
ATOM 665 O O . GLU A 1 85 ? -1.988 -4.496 12.886 1.00 98.06 85 GLU A O 1
ATOM 670 N N . ASN A 1 86 ? -3.460 -5.775 13.989 1.00 98.44 86 ASN A N 1
ATOM 671 C CA . ASN A 1 86 ? -2.641 -6.989 13.952 1.00 98.44 86 ASN A CA 1
ATOM 672 C C . ASN A 1 86 ? -2.372 -7.472 12.516 1.00 98.44 86 ASN A C 1
ATOM 674 O O . ASN A 1 86 ? -1.302 -8.005 12.207 1.00 98.44 86 ASN A O 1
ATOM 678 N N . ALA A 1 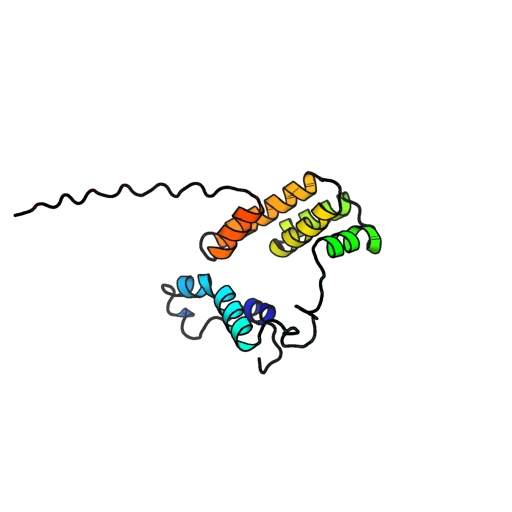87 ? -3.341 -7.332 11.608 1.00 98.38 87 ALA A N 1
ATOM 679 C CA . ALA A 1 87 ? -3.148 -7.650 10.196 1.00 98.38 87 ALA A CA 1
ATOM 680 C C . ALA A 1 87 ? -2.164 -6.677 9.527 1.00 98.38 87 ALA A C 1
ATOM 682 O O . ALA A 1 87 ? -1.275 -7.123 8.800 1.00 98.38 87 ALA A O 1
ATOM 683 N N . LEU A 1 88 ? -2.280 -5.377 9.804 1.00 98.44 88 LEU A N 1
ATOM 684 C CA . LEU A 1 88 ? -1.376 -4.342 9.304 1.00 98.44 88 LEU A CA 1
ATOM 685 C C . LEU A 1 88 ? 0.060 -4.570 9.779 1.00 98.44 88 LEU A C 1
ATOM 687 O O . LEU A 1 88 ? 0.971 -4.602 8.954 1.00 98.44 88 LEU A O 1
ATOM 691 N N . GLN A 1 89 ? 0.260 -4.831 11.071 1.00 98.50 89 GLN A N 1
ATOM 692 C CA . GLN A 1 89 ? 1.579 -5.141 11.629 1.00 98.50 89 GLN A CA 1
ATOM 693 C C . GLN A 1 89 ? 2.219 -6.353 10.947 1.00 98.50 89 GLN A C 1
ATOM 695 O O . GLN A 1 89 ? 3.387 -6.301 10.566 1.00 98.50 89 GLN A O 1
ATOM 700 N N . ARG A 1 90 ? 1.455 -7.432 10.727 1.00 98.44 90 ARG A N 1
ATOM 701 C CA . ARG A 1 90 ? 1.955 -8.629 10.031 1.00 98.44 90 ARG A CA 1
ATOM 702 C C . ARG A 1 90 ? 2.337 -8.348 8.580 1.00 98.44 90 ARG A C 1
ATOM 704 O O . ARG A 1 90 ? 3.380 -8.823 8.146 1.00 98.44 90 ARG A O 1
ATOM 711 N N . LYS A 1 91 ? 1.544 -7.560 7.848 1.00 98.38 91 LYS A N 1
ATOM 712 C CA . LYS A 1 91 ? 1.863 -7.156 6.466 1.00 98.38 91 LYS A CA 1
ATOM 713 C C . LYS A 1 91 ? 3.139 -6.315 6.412 1.00 98.38 91 LYS A C 1
ATOM 715 O O . LYS A 1 91 ? 4.023 -6.593 5.609 1.00 98.38 91 LYS A O 1
ATOM 720 N N . ILE A 1 92 ? 3.272 -5.339 7.311 1.00 98.25 92 ILE A N 1
ATOM 721 C CA . ILE A 1 92 ? 4.463 -4.484 7.407 1.00 98.25 92 ILE A CA 1
ATOM 722 C C . ILE A 1 92 ? 5.706 -5.308 7.765 1.00 98.25 92 ILE A C 1
ATOM 724 O O . ILE A 1 92 ? 6.756 -5.133 7.146 1.00 98.25 92 ILE A O 1
ATOM 728 N N . ALA A 1 93 ? 5.593 -6.223 8.731 1.00 97.50 93 ALA A N 1
ATOM 729 C CA . ALA A 1 93 ? 6.676 -7.126 9.116 1.00 97.50 93 ALA A CA 1
ATOM 730 C C . ALA A 1 93 ? 7.046 -8.112 7.994 1.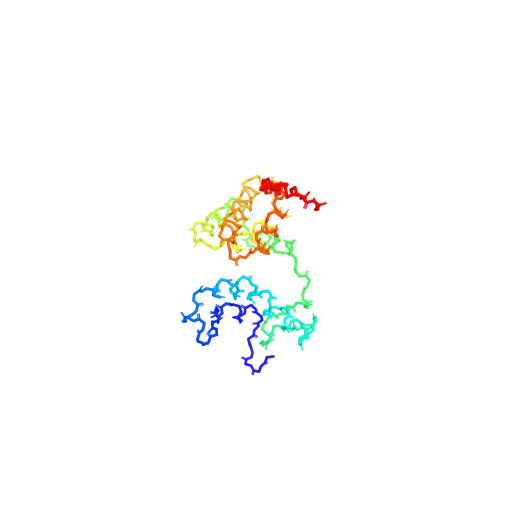00 97.50 93 ALA A C 1
ATOM 732 O O . ALA A 1 93 ? 8.217 -8.447 7.842 1.00 97.50 93 ALA A O 1
ATOM 733 N N . GLY A 1 94 ? 6.065 -8.540 7.195 1.00 96.88 94 GLY A N 1
ATOM 734 C CA . GLY A 1 94 ? 6.258 -9.401 6.027 1.00 96.88 94 GLY A CA 1
ATOM 735 C C . GLY A 1 94 ? 6.825 -8.691 4.794 1.00 96.88 94 GLY A C 1
ATOM 736 O O . GLY A 1 94 ? 7.209 -9.362 3.843 1.00 96.88 94 GLY A O 1
ATOM 737 N N . GLY A 1 95 ? 6.907 -7.356 4.799 1.00 95.00 95 GLY A N 1
ATOM 738 C CA . GLY A 1 95 ? 7.371 -6.569 3.653 1.00 95.00 95 GLY A CA 1
ATOM 739 C C . GLY A 1 95 ? 6.293 -6.275 2.604 1.00 95.00 95 GLY A C 1
ATOM 740 O O . GLY A 1 95 ? 6.591 -5.644 1.591 1.00 95.00 95 GLY A O 1
ATOM 741 N N . ASP A 1 96 ? 5.035 -6.640 2.861 1.00 96.75 96 ASP A N 1
ATOM 742 C CA . ASP A 1 96 ? 3.879 -6.355 2.003 1.00 96.75 96 ASP A CA 1
ATOM 743 C C . ASP A 1 96 ? 3.423 -4.892 2.165 1.00 96.75 96 ASP A C 1
ATOM 745 O O . ASP A 1 96 ? 2.283 -4.607 2.537 1.00 96.75 96 ASP A O 1
ATOM 749 N N . LEU A 1 97 ? 4.331 -3.939 1.946 1.00 95.62 97 LEU A N 1
ATOM 750 C CA . LEU A 1 97 ? 4.149 -2.543 2.349 1.00 95.62 97 LEU A CA 1
ATOM 751 C C . LEU A 1 97 ? 3.032 -1.831 1.577 1.00 95.62 97 LEU A C 1
ATOM 753 O O . LEU A 1 97 ? 2.197 -1.172 2.190 1.00 95.62 97 LEU A O 1
ATOM 757 N N . GLU A 1 98 ? 2.983 -1.976 0.249 1.00 94.44 98 GLU A N 1
ATOM 758 C CA . GLU A 1 98 ? 1.937 -1.352 -0.580 1.00 94.44 98 GLU A CA 1
ATOM 759 C C . GLU A 1 98 ? 0.552 -1.929 -0.248 1.00 94.44 98 GLU A C 1
ATOM 761 O O . GLU A 1 98 ? -0.430 -1.191 -0.150 1.00 94.44 98 GLU A O 1
ATOM 766 N N . LEU A 1 99 ? 0.484 -3.238 0.026 1.00 96.56 99 LEU A N 1
ATOM 767 C CA . LEU A 1 99 ? -0.735 -3.897 0.488 1.00 96.56 99 LEU A CA 1
ATOM 768 C C . LEU A 1 99 ? -1.138 -3.414 1.886 1.00 96.56 99 LEU A C 1
ATOM 770 O O . LEU A 1 99 ? -2.318 -3.162 2.122 1.00 96.56 99 LEU A O 1
ATOM 774 N N . ALA A 1 100 ? -0.184 -3.273 2.812 1.00 98.00 100 ALA A N 1
ATOM 775 C CA . ALA A 1 100 ? -0.434 -2.726 4.143 1.00 98.00 100 ALA A CA 1
ATOM 776 C C . ALA A 1 100 ? -0.986 -1.300 4.058 1.00 98.00 100 ALA A C 1
ATOM 778 O O . ALA A 1 100 ? -1.976 -0.985 4.709 1.00 98.00 100 ALA A O 1
ATOM 779 N N . PHE A 1 101 ? -0.390 -0.457 3.217 1.00 97.31 101 PHE A N 1
ATOM 780 C CA . PHE A 1 101 ? -0.806 0.928 3.047 1.00 97.31 101 PHE A CA 1
ATOM 781 C C . PHE A 1 101 ? -2.227 1.048 2.478 1.00 97.31 101 PHE A C 1
ATOM 783 O O . PHE A 1 101 ? -3.058 1.743 3.060 1.00 97.31 101 PHE A O 1
ATOM 790 N N . GLN A 1 102 ? -2.548 0.319 1.402 1.00 95.50 102 GLN A N 1
ATOM 791 C CA . GLN A 1 102 ? -3.905 0.300 0.833 1.00 95.50 102 GLN A CA 1
ATOM 792 C C . GLN A 1 102 ? -4.943 -0.217 1.839 1.00 95.50 102 GLN A C 1
ATOM 794 O O . GLN A 1 102 ? -6.022 0.360 1.986 1.00 95.50 102 GLN A O 1
ATOM 799 N N . PHE A 1 103 ? -4.592 -1.264 2.592 1.00 97.44 103 PHE A N 1
ATOM 800 C CA . PHE A 1 103 ? -5.442 -1.804 3.651 1.00 97.44 103 PHE A CA 1
ATOM 801 C C . PHE A 1 103 ? -5.677 -0.781 4.773 1.00 97.44 103 PHE A C 1
ATOM 803 O O . PHE A 1 103 ? -6.799 -0.644 5.255 1.00 97.44 103 PHE A O 1
ATOM 810 N N . ALA A 1 104 ? -4.648 -0.016 5.152 1.00 97.19 104 ALA A N 1
ATOM 811 C CA . ALA A 1 104 ? -4.744 1.013 6.182 1.00 97.19 104 ALA A CA 1
ATOM 812 C C . ALA A 1 104 ? -5.600 2.213 5.743 1.00 97.19 104 ALA A C 1
ATOM 814 O O . ALA A 1 104 ? -6.352 2.736 6.560 1.00 97.19 104 ALA A O 1
ATOM 815 N N . ILE A 1 105 ? -5.559 2.613 4.463 1.00 96.19 105 ILE A N 1
ATOM 816 C CA . ILE A 1 105 ? -6.450 3.656 3.916 1.00 96.19 105 ILE A CA 1
ATOM 817 C C . ILE A 1 105 ? -7.918 3.232 4.044 1.00 96.19 105 ILE A C 1
ATOM 819 O O . ILE A 1 105 ? -8.758 4.023 4.472 1.00 96.19 105 ILE A O 1
ATOM 823 N N . ALA A 1 106 ? -8.240 1.989 3.677 1.00 96.69 106 ALA A N 1
ATOM 824 C CA . ALA A 1 106 ? -9.593 1.452 3.815 1.00 96.69 106 ALA A CA 1
ATOM 825 C C . ALA A 1 106 ? -10.031 1.375 5.285 1.00 96.69 106 ALA A C 1
ATOM 827 O O . ALA A 1 106 ? -11.144 1.772 5.633 1.00 96.69 106 ALA A O 1
ATOM 828 N N . ALA A 1 107 ? -9.134 0.918 6.159 1.00 97.19 107 ALA A N 1
ATOM 829 C CA . ALA A 1 107 ? -9.378 0.828 7.589 1.00 97.19 107 ALA A CA 1
ATOM 830 C C . ALA A 1 107 ? -9.619 2.203 8.237 1.00 97.19 107 ALA A C 1
ATOM 832 O O . ALA A 1 107 ? -10.598 2.378 8.955 1.00 97.19 107 ALA A O 1
ATOM 833 N N . GLU A 1 108 ? -8.791 3.205 7.947 1.00 95.19 108 GLU A N 1
ATOM 834 C CA . GLU A 1 108 ? -8.939 4.567 8.480 1.00 95.19 108 GLU A CA 1
ATOM 835 C C . GLU A 1 108 ? -10.293 5.197 8.115 1.00 95.19 108 GLU A C 1
ATOM 837 O O . GLU A 1 108 ? -10.863 5.945 8.906 1.00 95.19 108 GLU A O 1
ATOM 842 N N . LYS A 1 109 ? -10.851 4.875 6.938 1.00 93.69 109 LYS A N 1
ATOM 843 C CA . LYS A 1 109 ? -12.195 5.331 6.542 1.00 93.69 109 LYS A CA 1
ATOM 844 C C . LYS A 1 109 ? -13.324 4.675 7.335 1.00 93.69 109 LYS A C 1
ATOM 846 O O . LYS A 1 109 ? -14.434 5.207 7.323 1.00 93.69 109 LYS A O 1
ATOM 851 N N . ARG A 1 110 ? -13.073 3.530 7.977 1.00 95.25 110 ARG A N 1
ATOM 852 C CA . ARG A 1 110 ? -14.096 2.747 8.679 1.00 95.25 110 ARG A CA 1
ATOM 853 C C . ARG A 1 110 ? -14.005 2.834 10.197 1.00 95.25 110 ARG A C 1
ATOM 855 O O . ARG A 1 110 ? -15.045 2.952 10.835 1.00 95.25 110 ARG A O 1
ATOM 862 N N . TYR A 1 111 ? -12.803 2.739 10.758 1.00 94.88 111 TYR A N 1
ATOM 863 C CA . TYR A 1 111 ? -12.577 2.691 12.200 1.00 94.88 111 TYR A CA 1
ATOM 864 C C . TYR A 1 111 ? -12.259 4.097 12.719 1.00 94.88 111 TYR A C 1
ATOM 866 O O . TYR A 1 111 ? -11.202 4.645 12.405 1.00 94.88 111 TYR A O 1
ATOM 874 N N . ASP A 1 112 ? -13.186 4.666 13.496 1.00 83.38 112 ASP A N 1
ATOM 875 C CA . ASP A 1 112 ? -13.149 6.021 14.070 1.00 83.38 112 ASP A CA 1
ATOM 876 C C . ASP A 1 112 ? -11.738 6.493 14.440 1.00 83.38 112 ASP A C 1
ATOM 878 O O . ASP A 1 112 ? -11.196 6.043 15.447 1.00 83.38 112 ASP A O 1
ATOM 882 N N . ALA A 1 113 ? -11.160 7.395 13.631 1.00 81.75 113 ALA A N 1
ATOM 883 C CA . ALA A 1 113 ? -9.880 8.092 13.843 1.00 81.75 113 ALA A CA 1
ATOM 884 C C . ALA A 1 113 ? -8.824 7.303 14.651 1.00 81.75 113 ALA A C 1
ATOM 886 O O . ALA A 1 113 ? -8.137 7.865 15.517 1.00 81.75 113 ALA A O 1
ATOM 887 N N . ASN A 1 114 ? -8.719 5.993 14.395 1.00 93.69 114 ASN A N 1
ATOM 888 C CA . ASN A 1 114 ? -7.946 5.099 15.239 1.00 93.69 114 ASN A CA 1
ATOM 889 C C . ASN A 1 114 ? -6.465 5.420 15.033 1.00 93.69 114 ASN A C 1
ATOM 891 O O . ASN A 1 114 ? -5.908 5.229 13.950 1.00 93.69 114 ASN A O 1
ATOM 895 N N . GLN A 1 115 ? -5.832 5.916 16.094 1.00 95.69 115 GLN A N 1
ATOM 896 C CA . GLN A 1 115 ? -4.462 6.412 16.033 1.00 95.69 115 GLN A CA 1
ATOM 897 C C . GLN A 1 115 ? -3.453 5.318 15.678 1.00 95.69 115 GLN A C 1
ATOM 899 O O . GLN A 1 115 ? -2.489 5.605 14.976 1.00 95.69 115 GLN A O 1
ATOM 904 N N . ALA A 1 116 ? -3.677 4.071 16.096 1.00 96.56 116 ALA A N 1
ATOM 905 C CA . ALA A 1 116 ? -2.793 2.964 15.746 1.00 96.56 116 ALA A CA 1
ATOM 906 C C . ALA A 1 116 ? -2.857 2.655 14.243 1.00 96.56 116 ALA A C 1
ATOM 908 O O . ALA A 1 116 ? -1.822 2.487 13.603 1.00 96.56 116 ALA A O 1
ATOM 909 N N . ILE A 1 117 ? -4.054 2.660 13.648 1.00 97.56 117 ILE A N 1
ATOM 910 C CA . ILE A 1 117 ? -4.231 2.466 12.199 1.00 97.56 117 ILE A CA 1
ATOM 911 C C . ILE A 1 117 ? -3.576 3.609 11.410 1.00 97.56 117 ILE A C 1
ATOM 913 O O . ILE A 1 117 ? -2.890 3.352 10.420 1.00 97.56 117 ILE A O 1
ATOM 917 N N . ILE A 1 118 ? -3.725 4.856 11.868 1.00 96.06 118 ILE A N 1
ATOM 918 C CA . ILE A 1 118 ? -3.076 6.027 11.254 1.00 96.06 118 ILE A CA 1
ATOM 919 C C . ILE A 1 118 ? -1.548 5.894 11.315 1.00 96.06 118 ILE A C 1
ATOM 921 O O . ILE A 1 118 ? -0.878 6.058 10.297 1.00 96.06 118 ILE A O 1
ATOM 925 N N . GLN A 1 119 ? -0.995 5.524 12.470 1.00 96.69 119 GLN A N 1
ATOM 926 C CA . GLN A 1 119 ? 0.447 5.324 12.634 1.00 96.69 119 GLN A CA 1
ATOM 927 C C . GLN A 1 119 ? 0.979 4.197 11.742 1.00 96.69 119 GLN A C 1
ATOM 929 O O . GLN A 1 119 ? 2.017 4.357 11.106 1.00 96.69 119 GLN A O 1
ATOM 934 N N . LEU A 1 120 ? 0.254 3.080 11.629 1.00 98.00 120 LEU A N 1
ATOM 935 C CA . LEU A 1 120 ? 0.640 1.965 10.757 1.00 98.00 120 LEU A CA 1
ATOM 936 C C . LEU A 1 120 ? 0.562 2.345 9.270 1.00 98.00 120 LEU A C 1
ATOM 938 O O . LEU A 1 120 ? 1.409 1.918 8.483 1.00 98.00 120 LEU A O 1
ATOM 942 N N . LYS A 1 121 ? -0.406 3.184 8.877 1.00 96.75 121 LYS A N 1
ATOM 943 C CA . LYS A 1 121 ? -0.473 3.773 7.529 1.00 96.75 121 LYS A CA 1
ATOM 944 C C . LYS A 1 121 ? 0.775 4.612 7.241 1.00 96.75 121 LYS A C 1
ATOM 946 O O . LYS A 1 121 ? 1.400 4.447 6.193 1.00 96.75 121 LYS A O 1
ATOM 951 N N . GLU A 1 122 ? 1.148 5.494 8.166 1.00 96.25 122 GLU A N 1
ATOM 952 C CA . GLU A 1 122 ? 2.340 6.337 8.038 1.00 96.25 122 GLU A CA 1
ATOM 953 C C . GLU A 1 122 ? 3.634 5.517 8.009 1.00 96.25 122 GLU A C 1
ATOM 955 O O . GLU A 1 122 ? 4.514 5.796 7.196 1.00 96.25 122 GLU A O 1
ATOM 960 N N . GLU A 1 123 ? 3.738 4.479 8.842 1.00 97.00 123 GLU A N 1
ATOM 961 C CA . GLU A 1 123 ? 4.881 3.566 8.866 1.00 97.00 123 GLU A CA 1
ATOM 962 C C . GLU A 1 123 ? 5.029 2.813 7.537 1.00 97.00 123 GLU A C 1
ATOM 964 O O . GLU A 1 123 ? 6.133 2.725 6.993 1.00 97.00 123 GLU A O 1
ATOM 969 N N . ALA A 1 124 ? 3.928 2.291 6.988 1.00 97.25 124 ALA A N 1
ATOM 970 C CA . ALA A 1 124 ? 3.944 1.610 5.699 1.00 97.25 124 ALA A CA 1
ATOM 971 C C . ALA A 1 124 ? 4.441 2.550 4.588 1.00 97.25 124 ALA A C 1
ATOM 973 O O . ALA A 1 124 ? 5.375 2.201 3.866 1.00 97.25 124 ALA A O 1
ATOM 974 N N . ALA A 1 125 ? 3.892 3.764 4.499 1.00 95.00 125 ALA A N 1
ATOM 975 C CA . ALA A 1 125 ? 4.319 4.763 3.519 1.00 95.00 125 ALA A CA 1
ATOM 976 C C . ALA A 1 125 ? 5.783 5.188 3.696 1.00 95.00 125 ALA A C 1
ATOM 978 O O . ALA A 1 125 ? 6.514 5.309 2.712 1.00 95.00 125 ALA A O 1
ATOM 979 N N . ASP A 1 126 ? 6.239 5.364 4.940 1.00 94.56 126 ASP A N 1
ATOM 980 C CA . ASP A 1 126 ? 7.633 5.676 5.253 1.00 94.56 126 ASP A CA 1
ATOM 981 C C . ASP A 1 126 ? 8.592 4.599 4.749 1.00 94.56 126 ASP A C 1
ATOM 983 O O . ASP A 1 126 ? 9.640 4.914 4.174 1.00 94.56 126 ASP A O 1
ATOM 987 N N . ARG A 1 127 ? 8.244 3.325 4.940 1.00 94.88 127 ARG A N 1
ATOM 988 C CA . ARG A 1 127 ? 9.055 2.211 4.444 1.00 94.88 127 ARG A CA 1
ATOM 989 C C . ARG A 1 127 ? 9.037 2.147 2.915 1.00 94.88 127 ARG A C 1
ATOM 991 O O . ARG A 1 127 ? 10.099 1.944 2.328 1.00 94.88 127 ARG A O 1
ATOM 998 N N . ILE A 1 128 ? 7.891 2.401 2.271 1.00 93.69 128 ILE A N 1
ATOM 999 C CA . ILE A 1 128 ? 7.791 2.449 0.801 1.00 93.69 128 ILE A CA 1
ATOM 1000 C C . ILE A 1 128 ? 8.682 3.555 0.238 1.00 93.69 128 ILE A C 1
ATOM 1002 O O . ILE A 1 128 ? 9.535 3.282 -0.606 1.00 93.69 128 ILE A O 1
ATOM 1006 N N . ARG A 1 129 ? 8.550 4.797 0.726 1.00 89.75 129 ARG A N 1
ATOM 1007 C CA . ARG A 1 129 ? 9.376 5.908 0.226 1.00 89.75 129 ARG A CA 1
ATOM 1008 C C . ARG A 1 129 ? 10.862 5.676 0.508 1.00 89.75 129 ARG A C 1
ATOM 1010 O O . ARG A 1 129 ? 11.691 5.993 -0.335 1.00 89.75 129 ARG A O 1
ATOM 1017 N N . SER A 1 130 ? 11.214 5.077 1.647 1.00 89.38 130 SER A N 1
ATOM 1018 C CA . SER A 1 130 ? 12.616 4.773 1.969 1.00 89.38 130 SER A CA 1
ATOM 1019 C C . SER A 1 130 ? 13.212 3.753 0.996 1.00 89.38 130 SER A C 1
ATOM 1021 O O . SER A 1 130 ? 14.356 3.910 0.575 1.00 89.38 130 SER A O 1
ATOM 1023 N N . ALA A 1 131 ? 12.429 2.749 0.588 1.00 87.81 131 ALA A N 1
ATOM 1024 C CA . ALA A 1 131 ? 12.831 1.789 -0.439 1.00 87.81 131 ALA A CA 1
ATOM 1025 C C . ALA A 1 131 ? 12.897 2.422 -1.843 1.00 87.81 131 ALA A C 1
ATOM 1027 O O . ALA A 1 131 ? 13.757 2.062 -2.644 1.00 87.81 131 ALA A O 1
ATOM 1028 N N . ALA A 1 132 ? 12.024 3.390 -2.130 1.00 85.81 132 ALA A N 1
ATOM 1029 C CA . ALA A 1 132 ? 11.925 4.048 -3.430 1.00 85.81 132 ALA A CA 1
ATOM 1030 C C . ALA A 1 132 ? 12.942 5.185 -3.652 1.00 85.81 132 ALA A C 1
ATOM 1032 O O . ALA A 1 132 ? 13.189 5.547 -4.797 1.00 85.81 132 ALA A O 1
ATOM 1033 N N . GLN A 1 133 ? 13.556 5.745 -2.602 1.00 79.50 133 GLN A N 1
ATOM 1034 C CA . GLN A 1 133 ? 14.265 7.038 -2.659 1.00 79.50 133 GLN A CA 1
ATOM 1035 C C . GLN A 1 133 ? 15.334 7.184 -3.762 1.00 79.50 133 GLN A C 1
ATOM 1037 O O . GLN A 1 133 ? 15.570 8.294 -4.231 1.00 79.50 133 GLN A O 1
ATOM 1042 N N . PHE A 1 134 ? 15.978 6.090 -4.183 1.00 75.19 134 PHE A N 1
ATOM 1043 C CA . PHE A 1 134 ? 17.011 6.109 -5.229 1.00 75.19 134 PHE A CA 1
ATOM 1044 C C . PHE A 1 134 ? 16.552 5.527 -6.565 1.00 75.19 134 PHE A C 1
ATOM 1046 O O . PHE A 1 134 ? 17.226 5.718 -7.574 1.00 75.19 134 PHE A O 1
ATOM 1053 N N . LEU A 1 135 ? 15.446 4.782 -6.563 1.00 79.50 135 LEU A N 1
ATOM 1054 C CA . LEU A 1 135 ? 15.042 3.934 -7.681 1.00 79.50 135 LEU A CA 1
ATOM 1055 C C . LEU A 1 135 ? 13.678 4.292 -8.244 1.00 79.50 135 LEU A C 1
ATOM 1057 O O . LEU A 1 135 ? 13.386 3.862 -9.339 1.00 79.50 135 LEU A O 1
ATOM 1061 N N . ASP A 1 136 ? 12.844 5.045 -7.538 1.00 84.19 136 ASP A N 1
ATOM 1062 C CA . ASP A 1 136 ? 11.534 5.465 -8.026 1.00 84.19 136 ASP A CA 1
ATOM 1063 C C . ASP A 1 136 ? 11.181 6.828 -7.403 1.00 84.19 136 ASP A C 1
ATOM 1065 O O . ASP A 1 136 ? 10.525 6.903 -6.354 1.00 84.19 136 ASP A O 1
ATOM 1069 N N . PRO A 1 137 ? 11.645 7.937 -8.014 1.00 81.88 137 PRO A N 1
ATOM 1070 C CA . PRO A 1 137 ? 11.372 9.275 -7.499 1.00 81.88 137 PRO A CA 1
ATOM 1071 C C . PRO A 1 137 ? 9.872 9.600 -7.495 1.00 81.88 137 PRO A C 1
ATOM 1073 O O . PRO A 1 137 ? 9.430 10.403 -6.675 1.00 81.88 137 PRO A O 1
ATOM 1076 N N . PHE A 1 138 ? 9.072 8.961 -8.357 1.00 83.38 138 PHE A N 1
ATOM 1077 C CA . PHE A 1 138 ? 7.626 9.164 -8.395 1.00 83.38 138 PHE A CA 1
ATOM 1078 C C . PHE A 1 138 ? 6.953 8.542 -7.173 1.00 83.38 138 PHE A C 1
ATOM 1080 O O . PHE A 1 138 ? 6.214 9.237 -6.478 1.00 83.38 138 PHE A O 1
ATOM 1087 N N . LYS A 1 139 ? 7.254 7.275 -6.846 1.00 87.00 139 LYS A N 1
ATOM 1088 C CA . LYS A 1 139 ? 6.777 6.661 -5.596 1.00 87.00 139 LYS A CA 1
ATOM 1089 C C . LYS A 1 139 ? 7.239 7.474 -4.395 1.00 87.00 139 LYS A C 1
ATOM 1091 O O . LYS A 1 139 ? 6.432 7.764 -3.517 1.00 87.00 139 LYS A O 1
ATOM 1096 N N . PHE A 1 140 ? 8.504 7.891 -4.362 1.00 87.06 140 PHE A N 1
ATOM 1097 C CA . PHE A 1 140 ? 9.011 8.702 -3.258 1.00 87.06 140 PHE A CA 1
ATOM 1098 C C . PHE A 1 140 ? 8.161 9.960 -3.022 1.00 87.06 140 PHE A C 1
ATOM 1100 O O . PHE A 1 140 ? 7.741 10.193 -1.888 1.00 87.06 140 PHE A O 1
ATOM 1107 N N . VAL A 1 141 ? 7.877 10.743 -4.069 1.00 86.31 141 VAL A N 1
ATOM 1108 C CA . VAL A 1 141 ? 7.071 11.971 -3.963 1.00 86.31 141 VAL A CA 1
ATOM 1109 C C . VAL A 1 141 ? 5.630 11.658 -3.565 1.00 86.31 141 VAL A C 1
ATOM 1111 O O . VAL A 1 141 ? 5.163 12.176 -2.554 1.00 86.31 141 VAL A O 1
ATOM 1114 N N . VAL A 1 142 ? 4.958 10.751 -4.279 1.00 87.69 142 VAL A N 1
ATOM 1115 C CA . VAL A 1 142 ? 3.538 10.435 -4.044 1.00 87.69 142 VAL A CA 1
ATOM 1116 C C . VAL A 1 142 ? 3.302 9.951 -2.613 1.00 87.69 142 VAL A C 1
ATOM 1118 O O . VAL A 1 142 ? 2.450 10.489 -1.910 1.00 87.69 142 VAL A O 1
ATOM 1121 N N . TYR A 1 143 ? 4.084 8.981 -2.132 1.00 89.12 143 TYR A N 1
ATOM 1122 C CA . TYR A 1 143 ? 3.907 8.469 -0.770 1.00 89.12 143 TYR A CA 1
ATOM 1123 C C . TYR A 1 143 ? 4.275 9.499 0.304 1.00 89.12 143 TYR A C 1
ATOM 1125 O O . TYR A 1 143 ? 3.732 9.427 1.401 1.00 89.12 143 TYR A O 1
ATOM 1133 N N . THR A 1 144 ? 5.155 10.460 0.002 1.00 86.94 144 THR A N 1
ATOM 1134 C CA . THR A 1 144 ? 5.502 11.576 0.897 1.00 86.94 144 THR A CA 1
ATOM 1135 C C . THR A 1 144 ? 4.339 12.565 1.032 1.00 86.94 144 THR A C 1
ATOM 1137 O O . THR A 1 144 ? 3.965 12.927 2.151 1.00 86.94 144 THR A O 1
ATOM 1140 N N . GLU A 1 145 ? 3.710 12.933 -0.087 1.00 87.81 145 GLU A N 1
ATOM 1141 C CA . GLU A 1 145 ? 2.522 13.794 -0.118 1.00 87.81 145 GLU A CA 1
ATOM 1142 C C . GLU A 1 145 ? 1.327 13.141 0.587 1.00 87.81 145 GLU A C 1
ATOM 1144 O O . GLU A 1 145 ? 0.664 13.781 1.404 1.00 87.81 145 GLU A O 1
ATOM 1149 N N . MET A 1 146 ? 1.084 11.848 0.342 1.00 87.00 146 MET A N 1
ATOM 1150 C CA . MET A 1 146 ? -0.048 11.114 0.927 1.00 87.00 146 MET A CA 1
ATOM 1151 C C . MET A 1 146 ? -0.020 11.034 2.461 1.00 87.00 146 MET A C 1
ATOM 1153 O O . MET A 1 146 ? -1.068 10.832 3.074 1.00 87.00 146 MET A O 1
ATOM 1157 N N . ILE A 1 147 ? 1.152 11.187 3.084 1.00 87.69 147 ILE A N 1
ATOM 1158 C CA . ILE A 1 147 ? 1.312 11.214 4.548 1.00 87.69 147 ILE A CA 1
ATOM 1159 C C . ILE A 1 147 ? 1.628 12.608 5.095 1.00 87.69 147 ILE A C 1
ATOM 1161 O O . ILE A 1 147 ? 1.980 12.739 6.264 1.00 87.69 147 ILE A O 1
ATOM 1165 N N . GLY A 1 148 ? 1.535 13.650 4.264 1.00 80.69 148 GLY A N 1
ATOM 1166 C CA . GLY A 1 148 ? 1.728 15.036 4.691 1.00 80.69 148 GLY A CA 1
ATOM 1167 C C . GLY A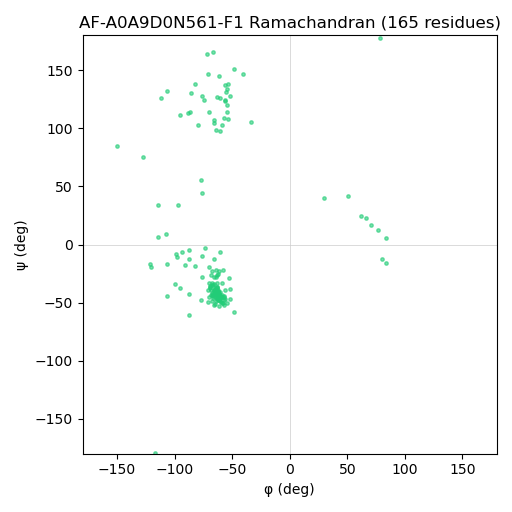 1 148 ? 3.125 15.346 5.238 1.00 80.69 148 GLY A C 1
ATOM 1168 O O . GLY A 1 148 ? 3.274 16.280 6.025 1.00 80.69 148 GLY A O 1
ATOM 1169 N N . LYS A 1 149 ? 4.159 14.580 4.863 1.00 77.00 149 LYS A N 1
ATOM 1170 C CA . LYS A 1 149 ? 5.544 14.884 5.251 1.00 77.00 149 LYS A CA 1
ATOM 1171 C C . LYS A 1 149 ? 6.126 15.842 4.218 1.00 77.00 149 LYS A C 1
ATOM 1173 O O . LYS A 1 149 ? 6.276 15.477 3.065 1.00 77.00 149 LYS A O 1
ATOM 1178 N N . GLU A 1 150 ? 6.435 17.078 4.599 1.00 63.19 150 GLU A N 1
ATOM 1179 C CA . GLU A 1 150 ? 7.004 18.047 3.652 1.00 63.19 150 GLU A CA 1
ATOM 1180 C C . GLU A 1 150 ? 8.360 17.589 3.089 1.00 63.19 150 GLU A C 1
ATOM 1182 O O . GLU A 1 150 ? 9.208 17.030 3.796 1.00 63.19 150 GLU A O 1
ATOM 1187 N N . HIS A 1 151 ? 8.607 17.911 1.816 1.00 53.22 151 HIS A N 1
ATOM 1188 C CA . HIS A 1 151 ? 9.944 17.873 1.238 1.00 53.22 151 HIS A CA 1
ATOM 1189 C C . HIS A 1 151 ? 10.803 18.938 1.923 1.00 53.22 151 HIS A C 1
ATOM 1191 O O . HIS A 1 151 ? 10.652 20.130 1.658 1.00 53.22 151 HIS A O 1
ATOM 1197 N N . LYS A 1 152 ? 11.748 18.537 2.780 1.00 47.88 152 LYS A N 1
ATOM 1198 C CA . LYS A 1 152 ? 12.814 19.472 3.157 1.00 47.88 152 LYS A CA 1
ATOM 1199 C C . LYS A 1 152 ? 13.553 19.851 1.868 1.00 47.88 152 LYS A C 1
ATOM 1201 O O . LYS A 1 152 ? 13.972 18.935 1.154 1.00 47.88 152 LYS A O 1
ATOM 1206 N N . PRO A 1 153 ? 13.701 21.147 1.538 1.00 51.84 153 PRO A N 1
ATOM 1207 C CA . PRO A 1 153 ? 14.443 21.548 0.354 1.00 51.84 153 PRO A CA 1
ATOM 1208 C C . PRO A 1 153 ? 15.837 20.928 0.407 1.00 51.84 153 PRO A C 1
ATOM 1210 O O . PRO A 1 153 ? 16.492 20.945 1.453 1.00 51.84 153 PRO A O 1
ATOM 1213 N N . VAL A 1 154 ? 16.274 20.354 -0.715 1.00 53.84 154 VAL A N 1
ATOM 1214 C CA . VAL A 1 154 ? 17.655 19.889 -0.864 1.00 53.84 154 VAL A CA 1
ATOM 1215 C C . VAL A 1 154 ? 18.548 21.099 -0.578 1.00 53.84 154 VAL A C 1
ATOM 1217 O O . VAL A 1 154 ? 18.343 22.134 -1.219 1.00 53.84 154 VAL A O 1
ATOM 1220 N N . PRO A 1 155 ? 19.490 21.033 0.385 1.00 45.16 155 PRO A N 1
ATOM 1221 C CA . PRO A 1 155 ? 20.413 22.130 0.622 1.00 45.16 155 PRO A CA 1
ATOM 1222 C C . PRO A 1 155 ? 21.100 22.450 -0.701 1.00 45.16 155 PRO A C 1
ATOM 1224 O O . PRO A 1 155 ? 21.792 21.598 -1.260 1.00 45.16 155 PRO A O 1
ATOM 1227 N N . GLY A 1 156 ? 20.842 23.640 -1.242 1.00 48.94 156 GLY A N 1
ATOM 1228 C CA . GLY A 1 156 ? 21.459 24.056 -2.490 1.00 48.94 156 GLY A CA 1
ATOM 1229 C C . GLY A 1 156 ? 22.971 23.965 -2.334 1.00 48.94 156 GLY A C 1
ATOM 1230 O O . GLY A 1 156 ? 23.532 24.562 -1.413 1.00 48.94 156 GLY A O 1
ATOM 1231 N N . LEU A 1 157 ? 23.631 23.212 -3.219 1.00 47.91 157 LEU A N 1
ATOM 1232 C CA . LEU A 1 157 ? 25.067 23.372 -3.418 1.00 47.91 157 LEU A CA 1
ATOM 1233 C C . LEU A 1 157 ? 25.302 24.869 -3.666 1.00 47.91 157 LEU A C 1
ATOM 1235 O O . LEU A 1 157 ? 24.591 25.442 -4.499 1.00 47.91 157 LEU A O 1
ATOM 1239 N N . PRO A 1 158 ? 26.219 25.527 -2.935 1.00 43.53 158 PRO A N 1
ATOM 1240 C CA . PRO A 1 158 ? 26.483 26.936 -3.156 1.00 43.53 158 PRO A CA 1
ATOM 1241 C C . PRO A 1 158 ? 26.821 27.114 -4.632 1.00 43.53 158 PRO A C 1
ATOM 1243 O O . PRO A 1 158 ? 27.745 26.482 -5.144 1.00 43.53 158 PRO A O 1
ATOM 1246 N N . LEU A 1 159 ? 26.025 27.931 -5.324 1.00 50.62 159 LEU A N 1
ATOM 1247 C CA . LEU A 1 159 ? 26.329 28.354 -6.680 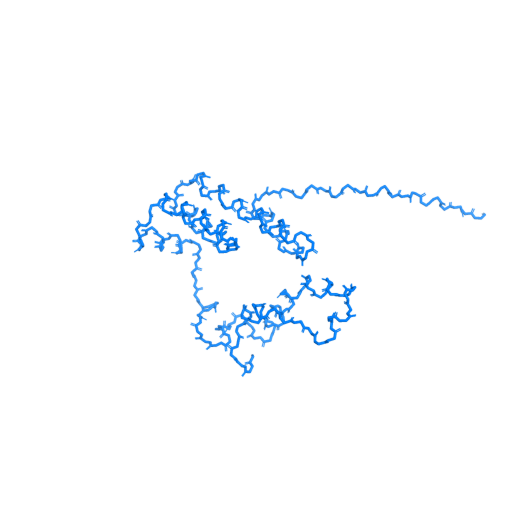1.00 50.62 159 LEU A CA 1
ATOM 1248 C C . LEU A 1 159 ? 27.680 29.061 -6.605 1.00 50.62 159 LEU A C 1
ATOM 1250 O O . LEU A 1 159 ? 27.765 30.191 -6.120 1.00 50.62 159 LEU A O 1
ATOM 1254 N N . SER A 1 160 ? 28.742 28.370 -7.023 1.00 49.44 160 SER A N 1
ATOM 1255 C CA . SER A 1 160 ? 30.037 28.987 -7.265 1.00 49.44 160 SER A CA 1
ATOM 1256 C C . SER A 1 160 ? 29.785 30.142 -8.218 1.00 49.44 160 SER A C 1
ATOM 1258 O O . SER A 1 160 ? 29.444 29.935 -9.382 1.00 49.44 160 SER A O 1
ATOM 1260 N N . GLN A 1 161 ? 29.877 31.361 -7.693 1.00 45.62 161 GLN A N 1
ATOM 1261 C CA . GLN A 1 161 ? 29.788 32.575 -8.479 1.00 45.62 161 GLN A CA 1
ATOM 1262 C C . GLN A 1 161 ? 30.943 32.532 -9.481 1.00 45.62 161 GLN A C 1
ATOM 1264 O O . GLN A 1 161 ? 32.088 32.840 -9.143 1.00 45.62 161 GLN A O 1
ATOM 1269 N N . HIS A 1 162 ? 30.659 32.097 -10.708 1.00 44.16 162 HIS A N 1
ATOM 1270 C CA . HIS A 1 162 ? 31.544 32.334 -11.831 1.00 44.16 162 HIS A CA 1
ATOM 1271 C C . HIS A 1 162 ? 31.585 33.846 -12.027 1.00 44.16 162 HIS A C 1
ATOM 1273 O O . HIS A 1 162 ? 30.673 34.457 -12.575 1.00 44.16 162 HIS A O 1
ATOM 1279 N N . THR A 1 163 ? 32.637 34.452 -11.492 1.00 43.88 163 THR A N 1
ATOM 1280 C CA . THR A 1 163 ? 33.022 35.817 -11.811 1.00 43.88 163 THR A CA 1
ATOM 1281 C C . THR A 1 163 ? 33.439 35.819 -13.275 1.00 43.88 163 THR A C 1
ATOM 1283 O O . THR A 1 163 ? 34.505 35.318 -13.633 1.00 43.88 163 THR A O 1
ATOM 1286 N N . GLU A 1 164 ? 32.570 36.342 -14.138 1.00 41.59 164 GLU A N 1
ATOM 1287 C CA . GLU A 1 164 ? 32.959 36.762 -15.479 1.00 41.59 164 GLU A CA 1
ATOM 1288 C C . GLU A 1 164 ? 34.083 37.794 -15.338 1.00 41.59 164 GLU A C 1
ATOM 1290 O O . GLU A 1 164 ? 33.874 38.919 -14.888 1.00 41.59 164 GLU A O 1
ATOM 1295 N N . LYS A 1 165 ? 35.304 37.400 -15.705 1.00 47.81 165 LYS A N 1
ATOM 1296 C CA . LYS A 1 165 ? 36.325 38.360 -16.119 1.00 47.81 165 LYS A CA 1
ATOM 1297 C C . LYS A 1 165 ? 36.023 38.728 -17.567 1.00 47.81 165 LYS A C 1
ATOM 1299 O O . LYS A 1 165 ? 36.287 37.936 -18.469 1.00 47.81 165 LYS A O 1
ATOM 1304 N N . THR A 1 166 ? 35.449 39.904 -17.772 1.00 43.56 166 THR A N 1
ATOM 1305 C CA . THR A 1 166 ? 35.423 40.577 -19.076 1.00 43.56 166 THR A CA 1
ATOM 1306 C C . THR A 1 166 ? 36.845 41.075 -19.419 1.00 43.56 166 THR A C 1
ATOM 1308 O O . THR A 1 166 ? 37.605 41.375 -18.492 1.00 43.56 166 THR A O 1
ATOM 1311 N N . PRO A 1 167 ? 37.233 41.081 -20.711 1.00 59.00 167 PRO A N 1
ATOM 1312 C CA . PRO A 1 167 ? 38.595 41.356 -21.181 1.00 59.00 167 PRO A CA 1
ATOM 1313 C C . PRO A 1 167 ? 39.025 42.822 -21.062 1.00 59.00 167 PRO A C 1
ATOM 1315 O O . PRO A 1 167 ? 38.144 43.712 -21.070 1.00 59.00 167 PRO A O 1
#